Protein AF-A0A1F2RT01-F1 (afdb_monomer_lite)

pLDDT: mean 75.75, std 16.33, range [39.03, 97.5]

Foldseek 3Di:
DKDKDWAQDPVQKIWIDIPPDPPADTFMWGKDDPDPFKIFIFTDDQDAKDKDFDADPPDQ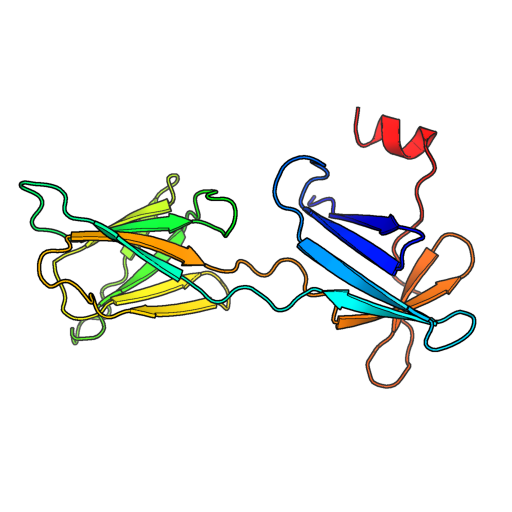WAKEFEAAPRRHGDWQKWKAAPPDPDRDIDTAHNRNIDTGHDHQWMWIDDDVDIDIDGDPDPNTRYMYIHTHDPPPGRRFMWGDDDQWTWTADPVRDTDPVDTDGNDDPVRCVVVPD

Secondary structure (DSSP, 8-state):
---EEEEE-TTSEEEEEETT-TTS-PEEEEEEESSSSEEEEEE--PPPPEEEEE--TT--SEEEEEE-TTS-B-TT-EEEESS-SS--EEE--TTSEEEE---S-EEEEETTEEEEE--SSTT--EEEEE--------EEEEEEETTEEEEE-TTS-EEEEEEEE---HHHHHHH--

Radius of gyration: 20.84 Å; chains: 1; bounding box: 53×34×56 Å

Sequence (177 aa):
MLCVAIQIRPDQTFTYKEHGDIQRGSVDGSWSFIDNKTLHAVSYSQPKPEVKESVTPDQLDFKIIVVDQIGGSIPGATINMVDETLETRWETNYDGLVIIPRCTEFEVSFLSKLLRYRPINNDSNTFVVSLPVDVLTVDENWLIKGNYLYSVAPDGTVDMSSGLKKLGRAEEQNIFP

Structure (mmCIF, N/CA/C/O backbone):
data_AF-A0A1F2RT01-F1
#
_entry.id   AF-A0A1F2RT01-F1
#
loop_
_atom_site.group_PDB
_atom_site.id
_atom_site.type_symbol
_atom_site.label_atom_id
_atom_site.label_alt_id
_atom_site.label_comp_id
_atom_site.label_asym_id
_atom_site.label_entity_id
_atom_site.label_seq_id
_atom_site.pdbx_PDB_ins_code
_atom_site.Cartn_x
_atom_site.Cartn_y
_atom_site.Cartn_z
_atom_site.occupancy
_atom_site.B_iso_or_equiv
_atom_site.auth_seq_id
_atom_site.auth_comp_id
_atom_site.auth_asym_id
_atom_site.auth_atom_id
_atom_site.pdbx_PDB_model_num
ATOM 1 N N . MET A 1 1 ? 5.554 15.466 -13.901 1.00 39.25 1 MET A N 1
ATOM 2 C CA . MET A 1 1 ? 5.993 14.251 -14.617 1.00 39.25 1 MET A CA 1
ATOM 3 C C . MET A 1 1 ? 6.752 13.415 -13.603 1.00 39.25 1 MET A C 1
ATOM 5 O O . MET A 1 1 ? 7.693 13.934 -13.017 1.00 39.25 1 MET A O 1
ATOM 9 N N . LEU A 1 2 ? 6.262 12.217 -13.291 1.00 43.25 2 LEU A N 1
ATOM 10 C CA . LEU A 1 2 ? 6.892 11.315 -12.325 1.00 43.25 2 LEU A CA 1
ATOM 11 C C . LEU A 1 2 ? 8.120 10.693 -12.993 1.00 43.25 2 LEU A C 1
ATOM 13 O O . LEU A 1 2 ? 7.997 10.128 -14.076 1.00 43.25 2 LEU A O 1
ATOM 17 N N . CYS A 1 3 ? 9.296 10.861 -12.392 1.00 41.59 3 CYS A N 1
ATOM 18 C CA . CYS A 1 3 ? 10.516 10.217 -12.862 1.00 41.59 3 CYS A CA 1
ATOM 19 C C . CYS A 1 3 ? 10.757 8.978 -12.003 1.00 41.59 3 CYS A C 1
ATOM 21 O O . CYS A 1 3 ? 10.778 9.074 -10.775 1.00 41.59 3 CYS A O 1
ATOM 23 N N . VAL A 1 4 ? 10.900 7.830 -12.654 1.00 51.91 4 VAL A N 1
ATOM 24 C CA . VAL A 1 4 ? 11.161 6.546 -12.008 1.00 51.91 4 VAL A CA 1
ATOM 25 C C . VAL A 1 4 ? 12.598 6.160 -12.325 1.00 51.91 4 VAL A C 1
ATOM 27 O O . VAL A 1 4 ? 12.987 6.114 -13.493 1.00 51.91 4 VAL A O 1
ATOM 30 N N . ALA A 1 5 ? 13.388 5.894 -11.288 1.00 56.88 5 ALA A N 1
ATOM 31 C CA . ALA A 1 5 ? 14.758 5.422 -11.424 1.00 56.88 5 ALA A CA 1
ATOM 32 C C . ALA A 1 5 ? 14.851 3.976 -10.930 1.00 56.88 5 ALA A C 1
ATOM 34 O O . ALA A 1 5 ? 14.449 3.663 -9.811 1.00 56.88 5 ALA A O 1
ATOM 35 N N . ILE A 1 6 ? 15.409 3.096 -11.761 1.00 64.44 6 ILE A N 1
ATOM 36 C CA . ILE A 1 6 ? 15.703 1.708 -11.393 1.00 64.44 6 ILE A CA 1
ATOM 37 C C . ILE A 1 6 ? 17.218 1.529 -11.443 1.00 64.44 6 ILE A C 1
ATOM 39 O O . ILE A 1 6 ? 17.837 1.642 -12.503 1.00 64.44 6 ILE A O 1
ATOM 43 N N . GLN A 1 7 ? 17.825 1.252 -10.292 1.00 6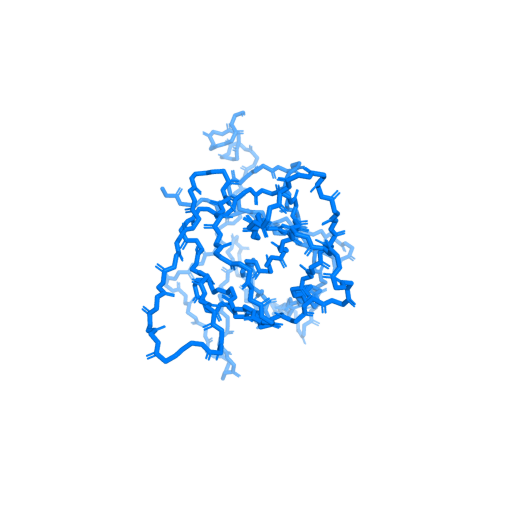7.19 7 GLN A N 1
ATOM 44 C CA . GLN A 1 7 ? 19.243 0.927 -10.189 1.00 67.19 7 GLN A CA 1
ATOM 45 C C . GLN A 1 7 ? 19.413 -0.592 -10.192 1.00 67.19 7 GLN A C 1
ATOM 47 O O . GLN A 1 7 ? 19.162 -1.243 -9.183 1.00 67.19 7 GLN A O 1
ATOM 52 N N . ILE A 1 8 ? 19.879 -1.149 -11.307 1.00 69.62 8 ILE A N 1
ATOM 53 C CA . ILE A 1 8 ? 20.225 -2.572 -11.431 1.00 69.62 8 ILE A CA 1
ATOM 54 C C . ILE A 1 8 ? 21.695 -2.761 -11.030 1.00 69.62 8 ILE A C 1
ATOM 56 O O . ILE A 1 8 ? 22.574 -2.062 -11.542 1.00 69.62 8 ILE A O 1
ATOM 60 N N . ARG A 1 9 ? 21.977 -3.694 -10.115 1.00 66.44 9 ARG A N 1
ATOM 61 C CA . ARG A 1 9 ? 23.323 -3.987 -9.602 1.00 66.44 9 ARG A CA 1
ATOM 62 C C . ARG A 1 9 ? 23.880 -5.301 -10.176 1.00 66.44 9 ARG A C 1
ATOM 64 O O . ARG A 1 9 ? 23.103 -6.204 -10.481 1.00 66.44 9 ARG A O 1
ATOM 71 N N . PRO A 1 10 ? 25.218 -5.447 -10.303 1.00 68.50 10 PRO A N 1
ATOM 72 C CA . PRO A 1 10 ? 25.849 -6.681 -10.792 1.00 68.50 10 PRO A CA 1
ATOM 73 C C . PRO A 1 10 ? 25.643 -7.914 -9.900 1.00 68.50 10 PRO A C 1
ATOM 75 O O . PRO A 1 10 ? 25.865 -9.032 -10.352 1.00 68.50 10 PRO A O 1
ATOM 78 N N . ASP A 1 11 ? 25.240 -7.718 -8.645 1.00 71.94 11 ASP A N 1
ATOM 79 C CA . ASP A 1 11 ? 24.986 -8.767 -7.652 1.00 71.94 11 ASP A CA 1
ATOM 80 C C . ASP A 1 11 ? 23.582 -9.388 -7.762 1.00 71.94 11 ASP A C 1
ATOM 82 O O . ASP A 1 11 ? 23.122 -10.016 -6.815 1.00 71.94 11 ASP A O 1
ATOM 86 N N . GLN A 1 12 ? 22.908 -9.225 -8.908 1.00 74.69 12 GLN A N 1
ATOM 87 C CA . GLN A 1 12 ? 21.555 -9.738 -9.159 1.00 74.69 12 GLN A CA 1
ATOM 88 C C . GLN A 1 12 ? 20.466 -9.088 -8.297 1.00 74.69 12 GLN A C 1
ATOM 90 O O . GLN A 1 12 ? 19.386 -9.646 -8.119 1.00 74.69 12 GLN A O 1
ATOM 95 N N . THR A 1 13 ? 20.717 -7.874 -7.800 1.00 72.38 13 THR A N 1
ATOM 96 C CA . THR A 1 13 ? 19.706 -7.054 -7.124 1.00 72.38 13 THR A CA 1
ATOM 97 C C . THR A 1 13 ? 19.345 -5.815 -7.935 1.00 72.38 13 THR A C 1
ATOM 99 O O . THR A 1 13 ? 20.123 -5.340 -8.770 1.00 72.38 13 THR A O 1
ATOM 102 N N . PHE A 1 14 ? 18.153 -5.273 -7.710 1.00 71.31 14 PHE A N 1
ATOM 103 C CA . PHE A 1 14 ? 17.796 -3.939 -8.179 1.00 71.31 14 PHE A CA 1
ATOM 104 C C . PHE A 1 14 ? 17.111 -3.143 -7.073 1.00 71.31 14 PHE A C 1
ATOM 106 O O . PHE A 1 14 ? 16.504 -3.720 -6.175 1.00 71.31 14 PHE A O 1
ATOM 113 N N . THR A 1 15 ? 17.202 -1.819 -7.156 1.00 64.88 15 THR A N 1
ATOM 114 C CA . THR A 1 15 ? 16.451 -0.898 -6.301 1.00 64.88 15 THR A CA 1
ATOM 115 C C . THR A 1 15 ? 15.601 0.012 -7.179 1.00 64.88 15 THR A C 1
ATOM 117 O O . THR A 1 15 ? 16.124 0.685 -8.071 1.00 64.88 15 THR A O 1
ATOM 120 N N . TYR A 1 16 ? 14.301 0.034 -6.912 1.00 65.25 16 TYR A N 1
ATOM 121 C CA . TYR A 1 16 ? 13.328 0.935 -7.525 1.00 65.25 16 TYR A CA 1
ATOM 122 C C . TYR A 1 16 ? 13.140 2.196 -6.676 1.00 65.25 16 TYR A C 1
ATOM 124 O O . TYR A 1 16 ? 13.065 2.085 -5.447 1.00 65.25 16 TYR A O 1
ATOM 132 N N . LYS A 1 17 ? 13.031 3.369 -7.324 1.00 59.91 17 LYS A N 1
ATOM 133 C CA . LYS A 1 17 ? 12.770 4.665 -6.676 1.00 59.91 17 LYS A CA 1
ATOM 134 C C . LYS A 1 17 ? 11.816 5.549 -7.469 1.00 59.91 17 LYS A C 1
ATOM 136 O O . LYS A 1 17 ? 12.083 5.898 -8.623 1.00 59.91 17 LYS A O 1
ATOM 141 N N . GLU A 1 18 ? 10.761 5.994 -6.799 1.00 49.94 18 GLU A N 1
ATOM 142 C CA . GLU A 1 18 ? 9.922 7.097 -7.263 1.00 49.94 18 GLU A CA 1
ATOM 143 C C . GLU A 1 18 ? 10.597 8.429 -6.943 1.00 49.94 18 GLU A C 1
ATOM 145 O O . GLU A 1 18 ? 11.165 8.613 -5.871 1.00 49.94 18 GLU A O 1
ATOM 150 N N . HIS A 1 19 ? 10.554 9.366 -7.890 1.00 54.09 19 HIS A N 1
ATOM 151 C CA . HIS A 1 19 ? 11.067 10.734 -7.744 1.00 54.09 19 HIS A CA 1
ATOM 152 C C . HIS A 1 19 ? 12.595 10.901 -7.669 1.00 54.09 19 HIS A C 1
ATOM 154 O O . HIS A 1 19 ? 13.063 12.016 -7.458 1.00 54.09 19 HIS A O 1
ATOM 160 N N . GLY A 1 20 ? 13.385 9.849 -7.905 1.00 45.56 20 GLY A N 1
ATOM 161 C CA . GLY A 1 20 ? 14.844 9.958 -8.050 1.00 45.56 20 GLY A CA 1
ATOM 162 C C . GLY A 1 20 ? 15.638 10.174 -6.751 1.00 45.56 20 GLY A C 1
ATOM 163 O O . GLY A 1 20 ? 16.856 10.325 -6.821 1.00 45.56 20 GLY A O 1
ATOM 164 N N . ASP A 1 21 ? 15.006 10.148 -5.572 1.00 44.41 21 ASP A N 1
ATOM 165 C CA . ASP A 1 21 ? 15.713 10.262 -4.289 1.00 44.41 21 ASP A CA 1
ATOM 166 C C . ASP A 1 21 ? 16.289 8.903 -3.858 1.00 44.41 21 ASP A C 1
ATOM 168 O O . ASP A 1 21 ? 15.568 7.956 -3.542 1.00 44.41 21 ASP A O 1
ATOM 172 N N . ILE A 1 22 ? 17.622 8.796 -3.827 1.00 44.97 22 ILE A N 1
ATOM 173 C CA . ILE A 1 22 ? 18.322 7.561 -3.456 1.00 44.97 22 ILE A CA 1
ATOM 174 C C . ILE A 1 22 ? 18.170 7.216 -1.960 1.00 44.97 22 ILE A C 1
ATOM 176 O O . ILE A 1 22 ? 18.488 6.089 -1.576 1.00 44.97 22 ILE A O 1
ATOM 180 N N . GLN A 1 23 ? 17.636 8.111 -1.130 1.00 41.38 23 GLN A N 1
ATOM 181 C CA . GLN A 1 23 ? 17.617 7.948 0.325 1.00 41.38 23 GLN A CA 1
ATOM 182 C C . GLN A 1 23 ? 16.226 7.726 0.940 1.00 41.38 23 GLN A C 1
ATOM 184 O O . GLN A 1 23 ? 16.146 7.444 2.136 1.00 41.38 23 GLN A O 1
ATOM 189 N N . ARG A 1 24 ? 15.135 7.790 0.163 1.00 39.03 24 ARG A N 1
ATOM 190 C CA . ARG A 1 24 ? 13.760 7.568 0.653 1.00 39.03 24 ARG A CA 1
ATOM 191 C C . ARG A 1 24 ? 13.049 6.497 -0.174 1.00 39.03 24 ARG A C 1
ATOM 193 O O . ARG A 1 24 ? 12.984 6.621 -1.387 1.00 39.03 24 ARG A O 1
ATOM 200 N N . GLY A 1 25 ? 12.523 5.457 0.478 1.00 49.03 25 GLY A N 1
ATOM 201 C CA . GLY A 1 25 ? 11.648 4.461 -0.162 1.00 49.03 25 GLY A CA 1
ATOM 202 C C . GLY A 1 25 ? 12.305 3.648 -1.270 1.00 49.03 25 GLY A C 1
ATOM 203 O O . GLY A 1 25 ? 12.011 3.832 -2.445 1.00 49.03 25 GLY A O 1
ATOM 204 N N . SER A 1 26 ? 13.189 2.724 -0.899 1.00 53.72 26 SER A N 1
ATOM 205 C CA . SER A 1 26 ? 13.701 1.701 -1.810 1.00 53.72 26 SER A CA 1
ATOM 206 C C . SER A 1 26 ? 12.833 0.452 -1.733 1.00 53.72 26 SER A C 1
ATOM 208 O O . SER A 1 26 ? 12.733 -0.149 -0.663 1.00 53.72 26 SER A O 1
ATOM 210 N N . VAL A 1 27 ? 12.276 0.020 -2.864 1.00 55.78 27 VAL A N 1
ATOM 211 C CA . VAL A 1 27 ? 11.890 -1.388 -3.007 1.00 55.78 27 VAL A CA 1
ATOM 212 C C . VAL A 1 27 ? 13.035 -2.108 -3.674 1.00 55.78 27 VAL A C 1
ATOM 214 O O . VAL A 1 27 ? 13.436 -1.785 -4.795 1.00 55.78 27 VAL A O 1
ATOM 217 N N . ASP A 1 28 ? 13.581 -3.059 -2.933 1.00 66.06 28 ASP A N 1
ATOM 218 C CA . ASP A 1 28 ? 14.590 -3.957 -3.443 1.00 66.06 28 ASP A CA 1
ATOM 219 C C . ASP A 1 28 ? 13.914 -5.139 -4.141 1.00 66.06 28 ASP A C 1
ATOM 221 O O . ASP A 1 28 ? 12.814 -5.582 -3.794 1.00 66.06 28 ASP A O 1
ATOM 225 N N . GLY A 1 29 ? 14.590 -5.653 -5.152 1.00 69.25 29 GLY A N 1
ATOM 226 C CA . GLY A 1 29 ? 14.214 -6.875 -5.831 1.00 69.25 29 GLY A CA 1
ATOM 227 C C . GLY A 1 29 ? 15.444 -7.658 -6.240 1.00 69.25 29 GLY A C 1
ATOM 228 O O . GLY A 1 29 ? 16.583 -7.198 -6.113 1.00 69.25 29 GLY A O 1
ATOM 229 N N . SER A 1 30 ? 15.198 -8.861 -6.730 1.00 69.69 30 SER A N 1
ATOM 230 C CA . SER A 1 30 ? 16.211 -9.702 -7.350 1.00 69.69 30 SER A CA 1
ATOM 231 C C . SER A 1 30 ? 15.946 -9.805 -8.839 1.00 69.69 30 SER A C 1
ATOM 233 O O . SER A 1 30 ? 14.821 -9.614 -9.304 1.00 69.69 30 SER A O 1
ATOM 235 N N . TRP A 1 31 ? 16.988 -10.084 -9.602 1.00 79.50 31 TRP A N 1
ATOM 236 C CA . TRP A 1 31 ? 16.856 -10.255 -11.029 1.00 79.50 31 TRP A CA 1
ATOM 237 C C . TRP A 1 31 ? 17.756 -11.377 -11.525 1.00 79.50 31 TRP A C 1
ATOM 239 O O . TRP A 1 31 ? 18.837 -11.605 -10.990 1.00 79.50 31 TRP A O 1
ATOM 249 N N . SER A 1 32 ? 17.321 -12.094 -12.554 1.00 77.88 32 SER A N 1
ATOM 250 C CA . SER A 1 32 ? 18.078 -13.205 -13.128 1.00 77.88 32 SER A CA 1
ATOM 251 C C . SER A 1 32 ? 17.972 -13.224 -14.648 1.00 77.88 32 SER A C 1
ATOM 253 O O . SER A 1 32 ? 17.010 -12.725 -15.225 1.00 77.88 32 SER A O 1
ATOM 255 N N . PHE A 1 33 ? 18.981 -13.779 -15.318 1.00 78.31 33 PHE A N 1
ATOM 256 C CA . PHE A 1 33 ? 18.896 -14.051 -16.750 1.00 78.31 33 PHE A CA 1
ATOM 257 C C . PHE A 1 33 ? 18.101 -15.334 -16.972 1.00 78.31 33 PHE A C 1
ATOM 259 O O . PHE A 1 33 ? 18.490 -16.388 -16.469 1.00 78.31 33 PHE A O 1
ATOM 266 N N . ILE A 1 34 ? 17.033 -15.253 -17.764 1.00 78.75 34 ILE A N 1
ATOM 267 C CA . ILE A 1 34 ? 16.350 -16.450 -18.280 1.00 78.75 34 ILE A CA 1
ATOM 268 C C . ILE A 1 34 ? 16.990 -16.927 -19.591 1.00 78.75 34 ILE A C 1
ATOM 270 O O . ILE A 1 34 ? 16.934 -18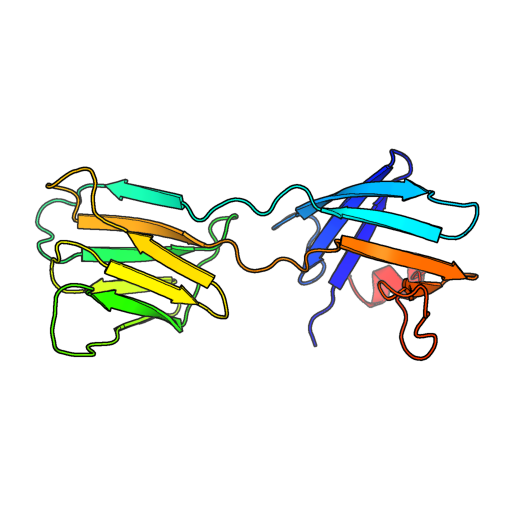.111 -19.916 1.00 78.75 34 ILE A O 1
ATOM 274 N N . ASP A 1 35 ? 17.662 -16.020 -20.310 1.00 75.25 35 ASP A N 1
ATOM 275 C CA . ASP A 1 35 ? 18.521 -16.308 -21.460 1.00 75.25 35 ASP A CA 1
ATOM 276 C C . ASP A 1 35 ? 19.627 -15.234 -21.610 1.00 75.25 35 ASP A C 1
ATOM 278 O O . ASP A 1 35 ? 19.863 -14.430 -20.712 1.00 75.25 35 ASP A O 1
ATOM 282 N N . ASN A 1 36 ? 20.349 -15.205 -22.737 1.00 73.00 36 ASN A N 1
ATOM 283 C CA . ASN A 1 36 ? 21.474 -14.284 -22.952 1.00 73.00 36 ASN A CA 1
ATOM 284 C C . ASN A 1 36 ? 21.098 -12.801 -23.172 1.00 73.00 36 ASN A C 1
ATOM 286 O O . ASN A 1 36 ? 22.000 -11.968 -23.298 1.00 73.00 36 ASN A O 1
ATOM 290 N N . LYS A 1 37 ? 19.810 -12.466 -23.284 1.00 71.94 37 LYS A N 1
ATOM 291 C CA . LYS A 1 37 ? 19.293 -11.117 -23.581 1.00 71.94 37 LYS A CA 1
ATOM 292 C C . LYS A 1 37 ? 18.055 -10.738 -22.768 1.00 71.94 37 LYS A C 1
ATOM 294 O O . LYS A 1 37 ? 17.706 -9.555 -22.744 1.00 71.94 37 LYS A O 1
ATOM 299 N N . THR A 1 38 ? 17.422 -11.708 -22.124 1.00 67.75 38 THR A N 1
ATOM 300 C CA 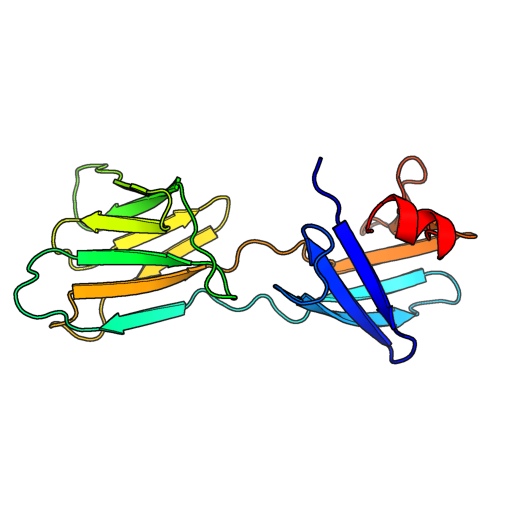. THR A 1 38 ? 16.170 -11.544 -21.395 1.00 67.75 38 THR A CA 1
ATOM 301 C C . THR A 1 38 ? 16.401 -11.749 -19.912 1.00 67.75 38 THR A C 1
ATOM 303 O O . THR A 1 38 ? 17.057 -12.701 -19.474 1.00 67.75 38 THR A O 1
ATOM 306 N N . LEU A 1 39 ? 15.856 -10.823 -19.139 1.00 76.88 39 LEU A N 1
ATOM 307 C CA . LEU A 1 39 ? 16.095 -10.713 -17.717 1.00 76.88 39 LEU A CA 1
ATOM 308 C C . LEU A 1 39 ? 14.737 -10.719 -17.012 1.00 76.88 39 LEU A C 1
ATOM 310 O O . LEU A 1 39 ? 13.843 -9.955 -17.374 1.00 76.88 39 LEU A O 1
ATOM 314 N N . HIS A 1 40 ? 14.578 -11.626 -16.054 1.00 71.44 40 HIS A N 1
ATOM 315 C CA . HIS A 1 40 ? 13.404 -11.726 -15.196 1.00 71.44 40 HIS A CA 1
ATOM 316 C C . HIS A 1 40 ? 13.702 -10.979 -13.903 1.00 71.44 40 HIS A C 1
ATOM 318 O O . HIS A 1 40 ? 14.685 -11.282 -13.222 1.00 71.44 40 HIS A O 1
ATOM 324 N N . ALA A 1 41 ? 12.892 -9.973 -13.600 1.00 67.44 41 ALA A N 1
ATOM 325 C CA . ALA A 1 41 ? 12.974 -9.223 -12.359 1.00 67.44 41 ALA A CA 1
ATOM 326 C C . ALA A 1 41 ? 11.819 -9.641 -11.449 1.00 67.44 41 ALA A C 1
ATOM 328 O O . ALA A 1 41 ? 10.694 -9.802 -11.909 1.00 67.44 41 ALA A O 1
ATOM 329 N N . VAL A 1 42 ? 12.119 -9.809 -10.164 1.00 64.44 42 VAL A N 1
ATOM 330 C CA . VAL A 1 42 ? 11.139 -10.082 -9.114 1.00 64.44 42 VAL A CA 1
ATOM 331 C C . VAL A 1 42 ? 11.385 -9.091 -7.989 1.00 64.44 42 VAL A C 1
ATOM 333 O O . VAL A 1 42 ? 12.432 -9.129 -7.335 1.00 64.44 42 VAL A O 1
ATOM 336 N N . SER A 1 43 ? 10.429 -8.204 -7.731 1.00 61.91 43 SER A N 1
ATOM 337 C CA . SER A 1 43 ? 10.427 -7.418 -6.493 1.00 61.91 43 SER A CA 1
ATOM 338 C C . SER A 1 43 ? 10.165 -8.332 -5.294 1.00 61.91 43 SER A C 1
ATOM 340 O O . SER A 1 43 ? 9.314 -9.223 -5.380 1.00 61.91 43 SER A O 1
ATOM 342 N N . TYR A 1 44 ? 10.839 -8.108 -4.162 1.00 54.28 44 TYR A N 1
ATOM 343 C CA . TYR A 1 44 ? 10.491 -8.839 -2.941 1.00 54.28 44 TYR A CA 1
ATOM 344 C C . TYR A 1 44 ? 9.019 -8.581 -2.588 1.00 54.28 44 TYR A C 1
ATOM 346 O O . TYR A 1 44 ? 8.508 -7.482 -2.799 1.00 54.28 44 TYR A O 1
ATOM 354 N N . SER A 1 45 ? 8.332 -9.629 -2.118 1.00 52.84 45 SER A N 1
ATOM 355 C CA . SER A 1 45 ? 6.890 -9.651 -1.844 1.00 52.84 45 SER A CA 1
ATOM 356 C C . SER A 1 45 ? 6.393 -8.340 -1.240 1.00 52.84 45 SER A C 1
ATOM 358 O O . SER A 1 45 ? 6.949 -7.905 -0.229 1.00 52.84 45 SER A O 1
ATOM 360 N N . GLN A 1 46 ? 5.335 -7.760 -1.820 1.00 56.72 46 GLN A N 1
ATOM 361 C CA . GLN A 1 46 ? 4.706 -6.561 -1.271 1.00 56.72 46 GLN A CA 1
ATOM 362 C C . GLN A 1 46 ? 4.441 -6.764 0.227 1.00 56.72 46 GLN A C 1
ATOM 364 O O . GLN A 1 46 ? 3.786 -7.749 0.600 1.00 56.72 46 GLN A O 1
ATOM 369 N N . PRO A 1 47 ? 4.941 -5.873 1.096 1.00 60.62 47 PRO A N 1
ATOM 370 C CA . PRO A 1 47 ? 4.604 -5.935 2.507 1.00 60.62 47 PRO A CA 1
ATOM 371 C C . PRO A 1 47 ? 3.087 -5.863 2.666 1.00 60.62 47 PRO A C 1
ATOM 373 O O . PRO A 1 47 ? 2.402 -5.135 1.947 1.00 60.62 47 PRO A O 1
ATOM 376 N N . LYS A 1 48 ? 2.539 -6.667 3.574 1.00 69.94 48 LYS A N 1
ATOM 377 C CA . LYS A 1 48 ? 1.103 -6.629 3.856 1.00 69.94 48 LYS A CA 1
ATOM 378 C C . LYS A 1 48 ? 0.766 -5.306 4.554 1.00 69.94 48 LYS A C 1
ATOM 380 O O . LYS A 1 48 ? 1.640 -4.748 5.213 1.00 69.94 48 LYS A O 1
ATOM 385 N N . PRO A 1 49 ? -0.475 -4.807 4.440 1.00 83.62 49 PRO A N 1
ATOM 386 C CA . PRO A 1 49 ? -0.909 -3.702 5.277 1.00 83.62 49 PRO A CA 1
ATOM 387 C C . PRO A 1 49 ? -0.740 -4.049 6.758 1.00 83.62 49 PRO A C 1
ATOM 389 O O . PRO A 1 49 ? -1.028 -5.176 7.171 1.00 83.62 49 PRO A O 1
ATOM 392 N N . GLU A 1 50 ? -0.300 -3.079 7.549 1.00 90.44 50 GLU A N 1
ATOM 393 C CA . GLU A 1 50 ? -0.075 -3.239 8.985 1.00 90.44 50 GLU A CA 1
ATOM 394 C C . GLU A 1 50 ? -0.812 -2.155 9.766 1.00 90.44 50 GLU A C 1
ATOM 396 O O . GLU A 1 50 ? -0.920 -1.015 9.316 1.00 90.44 50 GLU A O 1
ATOM 401 N N . VAL A 1 51 ? -1.289 -2.494 10.966 1.00 94.44 51 VAL A N 1
ATOM 402 C CA . VAL A 1 51 ? -1.902 -1.531 11.886 1.00 94.44 51 VAL A CA 1
ATOM 403 C C . VAL A 1 51 ? -1.175 -1.575 13.215 1.00 94.44 51 VAL A C 1
ATOM 405 O O . VAL A 1 51 ? -1.007 -2.638 13.813 1.00 94.44 51 VAL A O 1
ATOM 408 N N . LYS A 1 52 ? -0.753 -0.404 13.686 1.00 95.88 52 LYS A N 1
ATOM 409 C CA . LYS A 1 52 ? -0.242 -0.212 15.043 1.00 95.88 52 LYS A CA 1
ATOM 410 C C . LYS A 1 52 ? -1.285 0.522 15.863 1.00 95.88 52 LYS A C 1
ATOM 412 O O . LYS A 1 52 ? -1.768 1.576 15.455 1.00 95.88 52 LYS A O 1
ATOM 417 N N . GLU A 1 53 ? -1.599 -0.027 17.026 1.00 96.94 53 GLU A N 1
ATOM 418 C CA . GLU A 1 53 ? -2.566 0.553 17.949 1.00 96.94 53 GLU A CA 1
ATOM 419 C C . GLU A 1 53 ? -1.885 1.274 19.108 1.00 96.94 53 GLU A C 1
ATOM 421 O O . GLU A 1 53 ? -0.819 0.873 19.581 1.00 96.94 53 GLU A O 1
ATOM 426 N N . SER A 1 54 ? -2.531 2.325 19.599 1.00 96.19 54 SER A N 1
ATOM 427 C CA . SER A 1 54 ? -2.137 3.020 20.820 1.00 96.19 54 SER A CA 1
ATOM 428 C C . SER A 1 54 ? -3.345 3.658 21.505 1.00 96.19 54 SER A C 1
ATOM 430 O O . SER A 1 54 ? -4.412 3.838 20.908 1.00 96.19 54 SER A O 1
ATOM 432 N N . VAL A 1 55 ? -3.159 3.990 22.782 1.00 95.31 55 VAL A N 1
ATOM 433 C CA . VAL A 1 55 ? -4.148 4.683 23.608 1.00 95.31 55 VAL A CA 1
ATOM 434 C C . VAL A 1 55 ? -3.672 6.110 23.840 1.00 95.31 55 VAL A C 1
ATOM 436 O O . VAL A 1 55 ? -2.597 6.331 24.399 1.00 95.31 55 VAL A O 1
ATOM 439 N N . THR A 1 56 ? -4.493 7.070 23.441 1.00 92.19 56 THR A N 1
ATOM 440 C CA . THR A 1 56 ? -4.333 8.486 23.765 1.00 92.19 56 THR A CA 1
ATOM 441 C C . THR A 1 56 ? -5.339 8.838 24.863 1.00 92.19 56 THR A C 1
ATOM 443 O O . THR A 1 56 ? -6.540 8.678 24.634 1.00 92.19 56 THR A O 1
ATOM 446 N N . PRO A 1 57 ? -4.904 9.283 26.056 1.00 91.19 57 PRO A N 1
ATOM 447 C CA . PRO A 1 57 ? -5.820 9.676 27.124 1.00 91.19 57 PRO A CA 1
ATOM 448 C C . PRO A 1 57 ? -6.847 10.711 26.653 1.00 91.19 57 PRO A C 1
ATOM 450 O O . PRO A 1 57 ? -6.547 11.543 25.799 1.00 91.19 57 PRO A O 1
ATOM 453 N N . ASP A 1 58 ? -8.055 10.638 27.210 1.00 87.00 58 ASP A N 1
ATOM 454 C CA . ASP A 1 58 ? -9.154 11.592 26.989 1.00 87.00 58 ASP A CA 1
ATOM 455 C C . ASP A 1 58 ? -9.691 11.692 25.546 1.00 87.00 58 ASP A C 1
ATOM 457 O O . ASP A 1 58 ? -10.574 12.503 25.264 1.00 87.00 58 ASP A O 1
ATOM 461 N N . GLN A 1 59 ? -9.229 10.834 24.630 1.00 89.50 59 GLN A N 1
ATOM 462 C CA . GLN A 1 59 ? -9.751 10.748 23.268 1.00 89.50 59 GLN A CA 1
ATOM 463 C C . GLN A 1 59 ? -10.827 9.656 23.165 1.00 89.50 59 GLN A C 1
ATOM 465 O O . GLN A 1 59 ? -10.548 8.463 23.312 1.00 89.50 59 GLN A O 1
ATOM 470 N N . LEU A 1 60 ? -12.072 10.064 22.912 1.00 89.06 60 LEU A N 1
ATOM 471 C CA . LEU A 1 60 ? -13.200 9.137 22.748 1.00 89.06 60 LEU A CA 1
ATOM 472 C C . LEU A 1 60 ? -13.272 8.563 21.329 1.00 89.06 60 LEU A C 1
ATOM 474 O O . LEU A 1 60 ? -13.503 7.363 21.163 1.00 89.06 60 LEU A O 1
ATOM 478 N N . ASP A 1 61 ? -13.035 9.423 20.340 1.00 94.69 61 ASP A N 1
ATOM 479 C CA . ASP A 1 61 ? -13.069 9.095 18.919 1.00 94.69 61 ASP A CA 1
ATOM 480 C C . ASP A 1 61 ? -11.818 8.336 18.466 1.00 94.69 61 ASP A C 1
ATOM 482 O O . ASP A 1 61 ? -10.746 8.391 19.084 1.00 94.69 61 ASP A O 1
ATOM 486 N N . PHE A 1 62 ? -11.947 7.636 17.344 1.00 95.69 62 PHE A N 1
ATOM 487 C CA . PHE A 1 62 ? -10.826 6.980 16.692 1.00 95.69 62 PHE A CA 1
ATOM 488 C C . PHE A 1 62 ? -10.042 7.982 15.857 1.00 95.69 62 PHE A C 1
ATOM 490 O O . PHE A 1 62 ? -10.566 8.592 14.930 1.00 95.69 62 PHE A O 1
ATOM 497 N N . LYS A 1 63 ? -8.752 8.109 16.163 1.00 97.12 63 LYS A N 1
ATOM 498 C CA . LYS A 1 63 ? -7.777 8.837 15.355 1.00 97.12 63 LYS A CA 1
ATOM 499 C C . LYS A 1 63 ? -7.033 7.843 14.477 1.00 97.12 63 LYS A C 1
ATOM 501 O O . LYS A 1 63 ? -6.250 7.039 14.981 1.00 97.12 63 LYS A O 1
ATOM 506 N N . ILE A 1 64 ? -7.261 7.907 13.175 1.00 97.50 64 ILE A N 1
ATOM 507 C CA . ILE A 1 64 ? -6.622 7.024 12.200 1.00 97.50 64 ILE A CA 1
ATOM 508 C C . ILE A 1 64 ? -5.620 7.854 11.401 1.00 97.50 64 ILE A C 1
ATOM 510 O O . ILE A 1 64 ? -5.955 8.911 10.869 1.00 97.50 64 ILE A O 1
ATOM 514 N N . ILE A 1 65 ? -4.377 7.386 11.348 1.00 97.44 65 ILE A N 1
ATOM 515 C CA . ILE A 1 65 ? -3.284 7.987 10.586 1.00 97.44 65 ILE A CA 1
ATOM 516 C C . ILE A 1 65 ? -2.869 6.969 9.531 1.00 97.44 65 ILE A C 1
ATOM 518 O O . ILE A 1 65 ? -2.394 5.888 9.872 1.00 97.44 65 ILE A O 1
ATOM 522 N N . VAL A 1 66 ? -3.057 7.305 8.261 1.00 95.38 66 VAL A N 1
ATOM 523 C CA . VAL A 1 66 ? -2.716 6.454 7.124 1.00 95.38 66 VAL A CA 1
ATOM 524 C C . VAL A 1 66 ? -1.375 6.899 6.555 1.00 95.38 66 VAL A C 1
ATOM 526 O O . VAL A 1 66 ? -1.191 8.061 6.183 1.00 95.38 66 VAL A O 1
ATOM 529 N N . VAL A 1 67 ? -0.438 5.960 6.498 1.00 90.75 67 VAL A N 1
ATOM 530 C CA . VAL A 1 67 ? 0.922 6.168 6.004 1.00 90.75 67 VAL A CA 1
ATOM 531 C C . VAL A 1 67 ? 1.298 5.105 4.979 1.00 90.75 67 VAL A C 1
ATOM 533 O O . VAL A 1 67 ? 0.706 4.026 4.929 1.00 90.75 67 VAL A O 1
ATOM 536 N N . ASP A 1 68 ? 2.304 5.397 4.169 1.00 84.00 68 ASP A N 1
ATOM 537 C CA . ASP A 1 68 ? 2.995 4.391 3.375 1.00 84.00 68 ASP A CA 1
ATOM 538 C C . ASP A 1 68 ? 3.941 3.549 4.262 1.00 84.00 68 ASP A C 1
ATOM 540 O O . ASP A 1 68 ? 3.982 3.662 5.493 1.00 84.00 68 ASP A O 1
ATOM 544 N N . GLN A 1 69 ? 4.718 2.668 3.640 1.00 74.69 69 GLN A N 1
ATOM 545 C CA . GLN A 1 69 ? 5.643 1.776 4.346 1.00 74.69 69 GLN A CA 1
ATOM 546 C C . GLN A 1 69 ? 6.889 2.473 4.903 1.00 74.69 69 GLN A C 1
ATOM 548 O O . GLN A 1 69 ? 7.550 1.926 5.786 1.00 74.69 69 GLN A O 1
ATOM 553 N N . ILE A 1 70 ? 7.220 3.668 4.410 1.00 71.88 70 ILE A N 1
ATOM 554 C CA . ILE A 1 70 ? 8.333 4.481 4.915 1.00 71.88 70 ILE A CA 1
ATOM 555 C C . ILE A 1 70 ? 7.875 5.553 5.912 1.00 71.88 70 ILE A C 1
ATOM 557 O O . ILE A 1 70 ? 8.703 6.316 6.410 1.00 71.88 70 ILE A O 1
ATOM 561 N N . GLY A 1 71 ? 6.579 5.586 6.241 1.00 77.44 71 GLY A N 1
ATOM 562 C CA . GLY A 1 71 ? 5.981 6.529 7.183 1.00 77.44 71 GLY A CA 1
ATOM 563 C C . GLY A 1 71 ? 5.559 7.862 6.558 1.00 77.44 71 GLY A C 1
ATOM 564 O O . GLY A 1 71 ? 5.276 8.804 7.297 1.00 77.44 71 GLY A O 1
ATOM 565 N N . GLY A 1 72 ? 5.526 7.966 5.228 1.00 80.69 72 GLY A N 1
ATOM 566 C CA . GLY A 1 72 ? 4.976 9.114 4.514 1.00 80.69 72 GLY A CA 1
ATOM 567 C C . GLY A 1 72 ? 3.454 9.164 4.635 1.00 80.69 72 GLY A C 1
ATOM 568 O O . GLY A 1 72 ? 2.781 8.154 4.458 1.00 80.69 72 GLY A O 1
ATOM 569 N N . SER A 1 73 ? 2.900 10.333 4.953 1.00 86.94 73 SER A N 1
ATOM 570 C CA . SER A 1 73 ? 1.452 10.535 5.071 1.00 86.94 73 SER A CA 1
ATOM 571 C C . SER A 1 73 ? 0.722 10.312 3.744 1.00 86.94 73 SER A C 1
ATOM 573 O O . SER A 1 73 ? 1.146 10.829 2.710 1.00 86.94 73 SER A O 1
ATOM 575 N N . ILE A 1 74 ? -0.414 9.608 3.785 1.00 88.12 74 ILE A N 1
ATOM 576 C CA . ILE A 1 74 ? -1.268 9.364 2.613 1.00 88.12 74 ILE A CA 1
ATOM 577 C C . ILE A 1 74 ? -2.543 10.219 2.710 1.00 88.12 74 ILE A C 1
ATOM 579 O O . ILE A 1 74 ? -3.473 9.850 3.439 1.00 88.12 74 ILE A O 1
ATOM 583 N N . PRO A 1 75 ? -2.627 11.348 1.984 1.00 89.94 75 PRO A N 1
ATOM 584 C CA . PRO A 1 75 ? -3.845 12.149 1.911 1.00 89.94 75 PRO A CA 1
ATOM 585 C C . PRO A 1 75 ? -4.900 11.523 0.989 1.00 89.94 75 PRO A C 1
ATOM 587 O O . PRO A 1 75 ? -4.566 10.876 -0.003 1.00 89.94 75 PRO A O 1
ATOM 590 N N . GLY A 1 76 ? -6.182 11.751 1.288 1.00 90.94 76 GLY A N 1
ATOM 591 C CA . GLY A 1 76 ? -7.304 11.250 0.484 1.00 90.94 76 GLY A CA 1
ATOM 592 C C . GLY A 1 76 ? -7.573 9.743 0.609 1.00 90.94 76 GLY A C 1
ATOM 593 O O . GLY A 1 76 ? -8.364 9.196 -0.160 1.00 90.94 76 GLY A O 1
ATOM 594 N N . ALA A 1 77 ? -6.947 9.055 1.567 1.00 92.88 77 ALA A N 1
ATOM 595 C CA . ALA A 1 77 ? -7.340 7.700 1.936 1.00 92.88 77 ALA A CA 1
ATOM 596 C C . ALA A 1 77 ? -8.748 7.726 2.533 1.00 92.88 77 ALA A C 1
ATOM 598 O O . ALA A 1 77 ? -9.082 8.593 3.336 1.00 92.88 77 ALA A O 1
ATOM 599 N N . THR A 1 78 ? -9.581 6.786 2.113 1.00 94.44 78 THR A N 1
ATOM 600 C CA . THR A 1 78 ? -10.981 6.690 2.504 1.00 94.44 78 THR A CA 1
ATOM 601 C C . THR A 1 78 ? -11.150 5.729 3.667 1.00 94.44 78 THR A C 1
ATOM 603 O O . THR A 1 78 ? -10.616 4.623 3.631 1.00 94.44 78 THR A O 1
ATOM 606 N N . ILE A 1 79 ? -11.913 6.138 4.677 1.00 95.25 79 ILE A N 1
ATOM 607 C CA . ILE A 1 79 ? -12.252 5.324 5.836 1.00 95.25 79 ILE A CA 1
ATOM 608 C C . ILE A 1 79 ? -13.767 5.150 5.900 1.00 95.25 79 ILE A C 1
ATOM 610 O O . ILE A 1 79 ? -14.504 6.134 5.842 1.00 95.25 79 ILE A O 1
ATOM 614 N N . ASN A 1 80 ? -14.207 3.903 6.060 1.00 92.88 80 ASN A N 1
ATOM 615 C CA . ASN A 1 80 ? -15.605 3.529 6.257 1.00 92.88 80 ASN A CA 1
ATOM 616 C C . ASN A 1 80 ? -15.743 2.709 7.546 1.00 92.88 80 ASN A C 1
ATOM 618 O O . ASN A 1 80 ? -14.881 1.886 7.855 1.00 92.88 80 ASN A O 1
ATOM 622 N N . MET A 1 81 ? -16.834 2.894 8.283 1.00 91.25 81 MET A N 1
ATOM 623 C CA . MET A 1 81 ? -17.193 2.009 9.398 1.00 91.25 81 MET A CA 1
ATOM 624 C C . MET A 1 81 ? -18.010 0.841 8.845 1.00 91.25 81 MET A C 1
ATOM 626 O O . MET A 1 81 ? -18.876 1.044 7.997 1.00 91.25 81 MET A O 1
ATOM 630 N N . VAL A 1 82 ? -17.708 -0.389 9.265 1.00 83.75 82 VAL A N 1
ATOM 631 C CA . VAL A 1 82 ? -18.252 -1.588 8.596 1.00 83.75 82 VAL A CA 1
ATOM 632 C C . VAL A 1 82 ? -19.612 -2.030 9.155 1.00 83.75 82 VAL A C 1
ATOM 634 O O . VAL A 1 82 ? -20.323 -2.821 8.534 1.00 83.75 82 VAL A O 1
ATOM 637 N N . ASP A 1 83 ? -19.985 -1.534 10.329 1.00 72.31 83 ASP A N 1
ATOM 638 C CA . ASP A 1 83 ? -21.184 -1.915 11.076 1.00 72.31 83 ASP A CA 1
ATOM 639 C C . ASP A 1 83 ? -22.370 -0.948 10.903 1.00 72.31 83 ASP A C 1
ATOM 641 O O . ASP A 1 83 ? -23.492 -1.296 11.281 1.00 72.31 83 ASP A O 1
ATOM 645 N N . GLU A 1 84 ? -22.174 0.221 10.289 1.00 60.44 84 GLU A N 1
ATOM 646 C CA . GLU A 1 84 ? -23.249 1.191 10.079 1.00 60.44 84 GLU A CA 1
ATOM 647 C C . GLU A 1 84 ? -23.928 1.040 8.710 1.00 60.44 84 GLU A C 1
ATOM 649 O O . GLU A 1 84 ? -23.300 0.987 7.659 1.00 60.44 84 GLU A O 1
ATOM 654 N N . THR A 1 85 ? -25.265 1.034 8.712 1.00 54.69 85 THR A N 1
ATOM 655 C CA . THR A 1 85 ? -26.115 1.057 7.503 1.00 54.69 85 THR A CA 1
ATOM 656 C C . THR A 1 85 ? -26.045 2.379 6.729 1.00 54.69 85 THR A C 1
ATOM 658 O O . THR A 1 85 ? -26.744 2.552 5.731 1.00 54.69 85 THR A O 1
ATOM 661 N N . LEU A 1 86 ? -25.266 3.339 7.223 1.00 56.91 86 LEU A N 1
ATOM 662 C CA . LEU A 1 86 ? -24.983 4.608 6.576 1.00 56.91 86 LEU A CA 1
ATOM 663 C C . LEU A 1 86 ? -23.635 4.478 5.873 1.00 56.91 86 LEU A C 1
ATOM 665 O O . LEU A 1 86 ? -22.631 4.193 6.518 1.00 56.91 86 LEU A O 1
ATOM 669 N N . GLU A 1 87 ? -23.612 4.731 4.564 1.00 64.19 87 GLU A N 1
ATOM 670 C CA . GLU A 1 87 ? -22.391 4.888 3.762 1.00 64.19 87 GLU A CA 1
ATOM 671 C C . GLU A 1 87 ? -21.658 6.185 4.155 1.00 64.19 87 GLU A C 1
ATOM 673 O O . GLU A 1 87 ? -21.455 7.093 3.346 1.00 64.19 87 GLU A O 1
ATOM 678 N N . THR A 1 88 ? -21.320 6.329 5.435 1.00 77.75 88 THR A N 1
ATOM 679 C CA . THR A 1 88 ? -20.566 7.477 5.911 1.00 77.75 88 THR A CA 1
ATOM 680 C C . THR A 1 88 ? -19.110 7.240 5.563 1.00 77.75 88 THR A C 1
ATOM 682 O O . THR A 1 88 ? -18.459 6.329 6.074 1.00 77.75 88 THR A O 1
ATOM 685 N N . ARG A 1 89 ? -18.631 8.069 4.641 1.00 88.75 89 ARG A N 1
ATOM 686 C CA . ARG A 1 89 ? -17.278 8.034 4.111 1.00 88.75 89 ARG A CA 1
ATOM 687 C C . ARG A 1 89 ? -16.484 9.191 4.698 1.00 88.75 89 ARG A C 1
ATOM 689 O O . ARG A 1 89 ? -16.875 10.348 4.532 1.00 88.75 89 ARG A O 1
ATOM 696 N N . TRP A 1 90 ? -15.356 8.890 5.328 1.00 94.62 90 TRP A N 1
ATOM 697 C CA . TRP A 1 90 ? -14.379 9.898 5.736 1.00 94.62 90 TRP A CA 1
ATOM 698 C C . TRP A 1 90 ? -13.136 9.827 4.859 1.00 94.62 90 TRP A C 1
ATOM 700 O O . TRP A 1 90 ? -12.809 8.774 4.320 1.00 94.62 90 TRP A O 1
ATOM 710 N N . GLU A 1 91 ? -12.426 10.944 4.728 1.00 96.50 91 GLU A N 1
ATOM 711 C CA . GLU A 1 91 ? -11.180 11.018 3.967 1.00 96.50 91 GLU A CA 1
ATOM 712 C C . GLU A 1 91 ? -10.065 11.629 4.817 1.00 96.50 91 GLU A C 1
ATOM 714 O O . GLU A 1 91 ? -10.304 12.544 5.611 1.00 96.50 91 GLU A O 1
ATOM 719 N N . THR A 1 92 ? -8.842 11.118 4.664 1.00 97.12 92 THR A N 1
ATOM 720 C CA . THR A 1 92 ? -7.672 11.664 5.352 1.00 97.12 92 THR A CA 1
ATOM 721 C C . THR A 1 92 ? -7.287 13.036 4.812 1.00 97.12 92 THR A C 1
ATOM 723 O O . THR A 1 92 ? -7.325 13.299 3.607 1.00 97.12 92 THR A O 1
ATOM 726 N N . ASN A 1 93 ? -6.871 13.917 5.720 1.00 95.25 93 ASN A N 1
ATOM 727 C CA . ASN A 1 93 ? -6.341 15.235 5.388 1.00 95.25 93 ASN A CA 1
ATOM 728 C C . ASN A 1 93 ? -4.911 15.153 4.800 1.00 95.25 93 ASN A C 1
ATOM 730 O O . ASN A 1 93 ? -4.371 14.071 4.578 1.00 95.25 93 ASN A O 1
ATOM 734 N N . TYR A 1 94 ? -4.267 16.307 4.586 1.00 91.31 94 TYR A N 1
ATOM 735 C CA . TYR A 1 94 ? -2.889 16.387 4.075 1.00 91.31 94 TYR A CA 1
ATOM 736 C C . TYR A 1 94 ? -1.841 15.659 4.933 1.00 91.31 94 TYR A C 1
ATOM 738 O O . TYR A 1 94 ? -0.834 15.206 4.396 1.00 91.31 94 TYR A O 1
ATOM 746 N N . ASP A 1 95 ? -2.093 15.500 6.233 1.00 92.75 95 ASP A N 1
ATOM 747 C CA . ASP A 1 95 ? -1.215 14.781 7.162 1.00 92.75 95 ASP A CA 1
ATOM 748 C C . ASP A 1 95 ? -1.507 13.270 7.195 1.00 92.75 95 ASP A C 1
ATOM 750 O O . ASP A 1 95 ? -0.921 12.537 7.995 1.00 92.75 95 ASP A O 1
ATOM 754 N N . GLY A 1 96 ? -2.407 12.781 6.335 1.00 93.81 96 GLY A N 1
ATOM 755 C CA . GLY A 1 96 ? -2.860 11.392 6.332 1.00 93.81 96 GLY A CA 1
ATOM 756 C C . GLY A 1 96 ? -3.761 11.053 7.519 1.00 93.81 96 GLY A C 1
ATOM 757 O O . GLY A 1 96 ? -3.965 9.884 7.823 1.00 93.81 96 GLY A O 1
ATOM 758 N N . LEU A 1 97 ? -4.303 12.058 8.208 1.00 97.19 97 LEU A N 1
ATOM 759 C CA . LEU A 1 97 ? -5.070 11.894 9.436 1.00 97.19 97 LEU A CA 1
ATOM 760 C C . LEU A 1 97 ? -6.570 12.039 9.191 1.00 97.19 97 LEU A C 1
ATOM 762 O O . LEU A 1 97 ? -7.018 12.915 8.449 1.00 97.19 97 LEU A O 1
ATOM 766 N N . VAL A 1 98 ? -7.347 11.225 9.899 1.00 97.12 98 VAL A N 1
ATOM 767 C CA . VAL A 1 98 ? -8.798 11.351 10.016 1.00 97.12 98 VAL A CA 1
ATOM 768 C C . VAL A 1 98 ? -9.245 11.030 11.444 1.00 97.12 98 VAL A C 1
ATOM 770 O O . VAL A 1 98 ? -8.606 10.242 12.146 1.00 97.12 98 VAL A O 1
ATOM 773 N N . ILE A 1 99 ? -10.336 11.653 11.885 1.00 96.31 99 ILE A N 1
ATOM 774 C CA . ILE A 1 99 ? -10.992 11.345 13.159 1.00 96.31 99 ILE A CA 1
ATOM 775 C C . ILE A 1 99 ? -12.405 10.871 12.842 1.00 96.31 99 ILE A C 1
ATOM 777 O O . ILE A 1 99 ? -13.139 11.568 12.139 1.00 96.31 99 ILE A O 1
ATOM 781 N N . ILE A 1 100 ? -12.764 9.693 13.343 1.00 94.31 100 ILE A N 1
ATOM 782 C CA . ILE A 1 100 ? -14.077 9.076 13.140 1.00 94.31 100 ILE A CA 1
ATOM 783 C C . ILE A 1 100 ? -14.684 8.663 14.486 1.00 94.31 100 ILE A C 1
ATOM 785 O O . ILE A 1 100 ? -13.935 8.435 15.444 1.00 94.31 100 ILE A O 1
ATOM 789 N N . PRO A 1 101 ? -16.017 8.512 14.575 1.00 93.44 101 PRO A N 1
ATOM 790 C CA . PRO A 1 101 ? -16.648 7.928 15.749 1.00 93.44 101 PRO A CA 1
ATOM 791 C C . PRO A 1 101 ? -16.073 6.546 16.080 1.00 93.44 101 PRO A C 1
ATOM 793 O O . PRO A 1 101 ? -15.630 5.795 15.207 1.00 93.44 101 PRO A O 1
ATOM 796 N N . ARG A 1 102 ? -16.089 6.191 17.365 1.00 91.31 102 ARG A N 1
ATOM 797 C CA . ARG A 1 102 ? -15.664 4.864 17.819 1.00 91.31 102 ARG A CA 1
ATOM 798 C C . ARG A 1 102 ? -16.557 3.781 17.205 1.00 91.31 102 ARG A C 1
ATOM 800 O O . ARG A 1 102 ? -17.767 3.802 17.401 1.00 91.31 102 ARG A O 1
ATOM 807 N N . CYS A 1 103 ? -15.944 2.809 16.540 1.00 91.06 103 CYS A N 1
ATOM 808 C CA . CYS A 1 103 ? -16.625 1.687 15.890 1.00 91.06 103 CYS A CA 1
ATOM 809 C C . CYS A 1 103 ? -15.989 0.349 16.289 1.00 91.06 103 CYS A C 1
ATOM 811 O O . CYS A 1 103 ? -14.910 0.306 16.889 1.00 91.06 103 CYS A O 1
ATOM 813 N N . THR A 1 104 ? -16.666 -0.759 15.978 1.00 91.50 104 THR A N 1
ATOM 814 C CA . THR A 1 104 ? -16.114 -2.100 16.240 1.00 91.50 104 THR A CA 1
ATOM 815 C C . THR A 1 104 ? -15.128 -2.545 15.167 1.00 91.50 104 THR A C 1
ATOM 817 O O . THR A 1 104 ? -14.272 -3.395 15.415 1.00 91.50 104 THR A O 1
ATOM 820 N N . GLU A 1 105 ? -15.247 -1.983 13.969 1.00 93.06 105 GLU A N 1
ATOM 821 C CA . GLU A 1 105 ? -14.456 -2.338 12.805 1.00 93.06 105 GLU A CA 1
ATOM 822 C C . GLU A 1 105 ? -14.502 -1.201 11.785 1.00 93.06 105 GLU A C 1
ATOM 824 O O . GLU A 1 105 ? -15.565 -0.636 11.514 1.00 93.06 105 GLU A O 1
ATOM 829 N N . PHE A 1 106 ? -13.355 -0.897 11.187 1.00 93.69 106 PHE A N 1
ATOM 830 C CA . PHE A 1 106 ? -13.252 0.082 10.114 1.00 93.69 106 PHE A CA 1
ATOM 831 C C . PHE A 1 106 ? -12.504 -0.500 8.918 1.00 93.69 106 PHE A C 1
ATOM 833 O O . PHE A 1 106 ? -11.702 -1.429 9.030 1.00 93.69 106 PHE A O 1
ATOM 840 N N . GLU A 1 107 ? -12.773 0.063 7.754 1.00 94.12 107 GLU A N 1
ATOM 841 C CA . GLU A 1 107 ? -12.118 -0.251 6.499 1.00 94.12 107 GLU A CA 1
ATOM 842 C C . GLU A 1 107 ? -11.384 0.987 5.997 1.00 94.12 107 GLU A C 1
ATOM 844 O O . GLU A 1 107 ? -11.953 2.075 5.953 1.00 94.12 107 GLU A O 1
ATOM 849 N N . VAL A 1 108 ? -10.122 0.817 5.617 1.00 93.50 108 VAL A N 1
ATOM 850 C CA . VAL A 1 108 ? -9.295 1.840 4.983 1.00 93.50 108 VAL A CA 1
ATOM 851 C C . VAL A 1 108 ? -9.065 1.440 3.533 1.00 93.50 108 VAL A C 1
ATOM 853 O O . VAL A 1 108 ? -8.630 0.322 3.253 1.00 93.50 108 VAL A O 1
ATOM 856 N N . SER A 1 109 ? -9.320 2.362 2.612 1.00 90.31 109 SER A N 1
ATOM 857 C CA . SER A 1 109 ? -9.071 2.184 1.186 1.00 90.31 109 SER A CA 1
ATOM 858 C C . SER A 1 109 ? -8.286 3.350 0.600 1.00 90.31 109 SER A C 1
ATOM 860 O O . SER A 1 109 ? -8.506 4.514 0.932 1.00 90.31 109 SER A O 1
ATOM 862 N N . PHE A 1 110 ? -7.353 3.041 -0.290 1.00 85.19 110 PHE A N 1
ATOM 863 C CA . PHE A 1 110 ? -6.638 4.034 -1.084 1.00 85.19 110 PHE A CA 1
ATOM 864 C C . PHE A 1 110 ? -6.191 3.378 -2.389 1.00 85.19 110 PHE A C 1
ATOM 866 O O . PHE A 1 110 ? -5.541 2.332 -2.369 1.00 85.19 110 PHE A O 1
ATOM 873 N N . LEU A 1 111 ? -6.556 3.975 -3.527 1.00 81.12 111 LEU A N 1
ATOM 874 C CA . LEU A 1 111 ? -6.390 3.364 -4.851 1.00 81.12 111 LEU A CA 1
ATOM 875 C C . LEU A 1 111 ? -7.037 1.961 -4.904 1.00 81.12 111 LEU A C 1
ATOM 877 O O . LEU A 1 111 ? -8.219 1.813 -4.613 1.00 81.12 111 LEU A O 1
ATOM 881 N N . 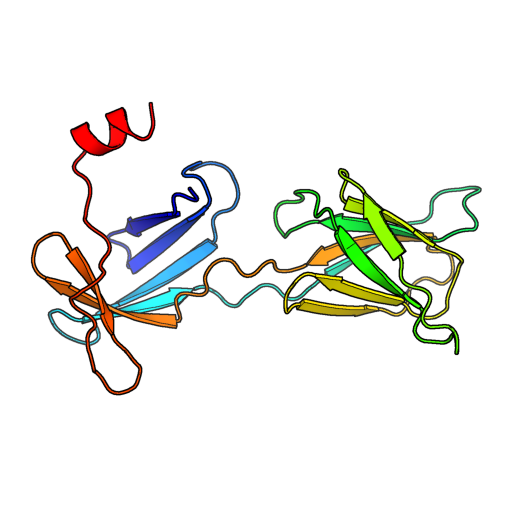SER A 1 112 ? -6.273 0.937 -5.284 1.00 70.25 112 SER A N 1
ATOM 882 C CA . SER A 1 112 ? -6.681 -0.473 -5.357 1.00 70.25 112 SER A CA 1
ATOM 883 C C . SER A 1 112 ? -6.525 -1.225 -4.028 1.00 70.25 112 SER A C 1
ATOM 885 O O . SER A 1 112 ? -6.822 -2.421 -3.961 1.00 70.25 112 SER A O 1
ATOM 887 N N . LYS A 1 113 ? -6.019 -0.567 -2.977 1.00 79.69 113 LYS A N 1
ATOM 888 C CA . LYS A 1 113 ? -5.686 -1.204 -1.701 1.00 79.69 113 LYS A CA 1
ATOM 889 C C . LYS A 1 113 ? -6.829 -1.064 -0.717 1.00 79.69 113 LYS A C 1
ATOM 891 O O . LYS A 1 113 ? -7.414 0.007 -0.576 1.00 79.69 113 LYS A O 1
ATOM 896 N N . LEU A 1 114 ? -7.092 -2.161 -0.016 1.00 83.69 114 LEU A N 1
ATOM 897 C CA . LEU A 1 114 ? -8.152 -2.283 0.969 1.00 83.69 114 LEU A CA 1
ATOM 898 C C . LEU A 1 114 ? -7.607 -2.981 2.212 1.00 83.69 114 LEU A C 1
ATOM 900 O O . LEU A 1 114 ? -6.987 -4.043 2.111 1.00 83.69 114 LEU A O 1
ATOM 904 N N . LEU A 1 115 ? -7.868 -2.403 3.376 1.00 90.56 115 LEU A N 1
ATOM 905 C CA . LEU A 1 115 ? -7.597 -3.014 4.665 1.00 90.56 115 LEU A CA 1
ATOM 906 C C . LEU A 1 115 ? -8.828 -2.887 5.546 1.00 90.56 115 LEU A C 1
ATOM 908 O O . LEU A 1 115 ? -9.222 -1.789 5.917 1.00 90.56 115 LEU A O 1
ATOM 912 N N . ARG A 1 116 ? -9.376 -4.024 5.952 1.00 93.31 116 ARG A N 1
ATOM 913 C CA . ARG A 1 116 ? -10.410 -4.092 6.976 1.00 93.31 116 ARG A CA 1
ATOM 914 C C . ARG A 1 116 ? -9.769 -4.458 8.308 1.00 93.31 116 ARG A C 1
ATOM 916 O O . ARG A 1 116 ? -8.995 -5.415 8.368 1.00 93.31 116 ARG A O 1
ATOM 923 N N . TYR A 1 117 ? -10.061 -3.690 9.352 1.00 94.88 117 TYR A N 1
ATOM 924 C CA . TYR A 1 117 ? -9.398 -3.815 10.642 1.00 94.88 117 TYR A CA 1
ATOM 925 C C . TYR A 1 117 ? -10.368 -3.745 11.819 1.00 94.88 117 TYR A C 1
ATOM 927 O O . TYR A 1 117 ? -11.159 -2.811 11.955 1.00 94.88 117 TYR A O 1
ATOM 935 N N . ARG A 1 118 ? -10.239 -4.729 12.711 1.00 94.81 118 ARG A N 1
ATOM 936 C CA . ARG A 1 118 ? -10.909 -4.782 14.009 1.00 94.81 118 ARG A CA 1
ATOM 937 C C . ARG A 1 118 ? -9.871 -4.526 15.104 1.00 94.81 118 ARG A C 1
ATOM 939 O O . ARG A 1 118 ? -8.913 -5.300 15.165 1.00 94.81 118 ARG A O 1
ATOM 946 N N . PRO A 1 119 ? -10.056 -3.509 15.966 1.00 93.62 119 PRO A N 1
ATOM 947 C CA . PRO A 1 119 ? -9.168 -3.267 17.095 1.00 93.62 119 PRO A CA 1
ATOM 948 C C . PRO A 1 119 ? -8.965 -4.523 17.952 1.00 93.62 119 PRO A C 1
ATOM 950 O O . PRO A 1 119 ? -9.923 -5.211 18.307 1.00 93.62 119 PRO A O 1
ATOM 953 N N . ILE A 1 120 ? -7.708 -4.822 18.265 1.00 94.12 120 ILE A N 1
ATOM 954 C CA . ILE A 1 120 ? -7.285 -5.949 19.099 1.00 94.12 120 ILE A CA 1
ATOM 955 C C . ILE A 1 120 ? -7.367 -5.549 20.570 1.00 94.12 120 ILE A C 1
ATOM 957 O O . ILE A 1 120 ? -7.836 -6.331 21.399 1.00 94.12 120 ILE A O 1
ATOM 961 N N . ASN A 1 121 ? -6.917 -4.336 20.904 1.00 91.62 121 ASN A N 1
ATOM 962 C CA . ASN A 1 121 ? -7.081 -3.780 22.236 1.00 91.62 121 ASN A CA 1
ATOM 963 C C . ASN A 1 121 ? -8.322 -2.881 22.267 1.00 91.62 121 ASN A C 1
ATOM 965 O O . ASN A 1 121 ? -8.405 -1.867 21.577 1.00 91.62 121 ASN A O 1
ATOM 969 N N . ASN A 1 122 ? -9.278 -3.252 23.121 1.00 87.50 122 ASN A N 1
ATOM 970 C CA . ASN A 1 122 ? -10.544 -2.545 23.270 1.00 87.50 122 ASN A CA 1
ATOM 971 C C . ASN A 1 122 ? -10.383 -1.097 23.732 1.00 87.50 122 ASN A C 1
ATOM 973 O O . ASN A 1 122 ? -11.301 -0.324 23.491 1.00 87.50 122 ASN A O 1
ATOM 977 N N . ASP A 1 123 ? -9.267 -0.730 24.369 1.00 91.12 123 ASP A N 1
ATOM 978 C CA . ASP A 1 123 ? -9.000 0.635 24.836 1.00 91.12 123 ASP A CA 1
ATOM 979 C C . ASP A 1 123 ? -8.312 1.506 23.775 1.00 91.12 123 ASP A C 1
ATOM 981 O O . ASP A 1 123 ? -8.256 2.729 23.923 1.00 91.12 123 ASP A O 1
ATOM 985 N N . SER A 1 124 ? -7.811 0.900 22.695 1.00 94.50 124 SER A N 1
ATOM 986 C CA . SER A 1 124 ? -7.150 1.614 21.605 1.00 94.50 124 SER A CA 1
ATOM 987 C C . SER A 1 124 ? -8.090 2.620 20.955 1.00 94.50 124 SER A C 1
ATOM 989 O O . SER A 1 124 ? -9.238 2.322 20.628 1.00 94.50 124 SER A O 1
ATOM 991 N N . ASN A 1 125 ? -7.576 3.825 20.743 1.00 95.19 125 ASN A N 1
ATOM 992 C CA . ASN A 1 125 ? -8.295 4.913 20.080 1.00 95.19 125 ASN A CA 1
ATOM 993 C C . ASN A 1 125 ? -7.429 5.634 19.042 1.00 95.19 125 ASN A C 1
ATOM 995 O O . ASN A 1 125 ? -7.889 6.572 18.397 1.00 95.19 125 ASN A O 1
ATOM 999 N N . THR A 1 126 ? -6.174 5.221 18.870 1.00 96.75 126 THR A N 1
ATOM 1000 C CA . THR A 1 126 ? -5.274 5.753 17.852 1.00 96.75 126 THR A CA 1
ATOM 1001 C C . THR A 1 126 ? -4.679 4.609 17.045 1.00 96.75 126 THR A C 1
ATOM 1003 O O . THR A 1 126 ? -4.090 3.685 17.609 1.00 96.75 126 THR A O 1
ATOM 1006 N N . PHE A 1 127 ? -4.814 4.693 15.725 1.00 97.31 127 PHE A N 1
ATOM 1007 C CA . PHE A 1 127 ? -4.413 3.657 14.782 1.00 97.31 127 PHE A CA 1
ATOM 1008 C C . PHE A 1 127 ? -3.482 4.262 13.739 1.00 97.31 127 PHE A C 1
ATOM 1010 O O . PHE A 1 127 ? -3.852 5.212 13.052 1.00 97.31 127 PHE A O 1
ATOM 1017 N N . VAL A 1 128 ? -2.281 3.708 13.608 1.00 96.62 128 VAL A N 1
ATOM 1018 C CA . VAL A 1 128 ? -1.383 4.011 12.491 1.00 96.62 128 VAL A CA 1
ATOM 1019 C C . VAL A 1 128 ? -1.496 2.869 11.497 1.00 96.62 128 VAL A C 1
ATOM 1021 O O . VAL A 1 128 ? -1.070 1.751 11.791 1.00 96.62 128 VAL A O 1
ATOM 1024 N N . VAL A 1 129 ? -2.100 3.151 10.349 1.00 95.38 129 VAL A N 1
ATOM 1025 C CA . VAL A 1 129 ? -2.356 2.198 9.272 1.00 95.38 129 VAL A CA 1
ATOM 1026 C C . VAL A 1 129 ? -1.299 2.397 8.197 1.00 95.38 129 VAL A C 1
ATOM 1028 O O . VAL A 1 129 ? -1.290 3.419 7.515 1.00 95.38 129 VAL A O 1
ATOM 1031 N N . SER A 1 130 ? -0.409 1.423 8.042 1.00 92.12 130 SER A N 1
ATOM 1032 C CA . SER A 1 130 ? 0.545 1.389 6.941 1.00 92.12 130 SER A CA 1
ATOM 1033 C C . SER A 1 130 ? -0.066 0.619 5.778 1.00 92.12 130 SER A C 1
ATOM 1035 O O . SER A 1 130 ? -0.332 -0.581 5.894 1.00 92.12 130 SER A O 1
ATOM 1037 N N . LEU A 1 131 ? -0.322 1.309 4.667 1.00 85.81 131 LEU A N 1
ATOM 1038 C CA . LEU A 1 131 ? -0.767 0.677 3.431 1.00 85.81 131 LEU A CA 1
ATOM 1039 C C . LEU A 1 131 ? 0.433 0.462 2.496 1.00 85.81 131 LEU A C 1
ATOM 1041 O O . LEU A 1 131 ? 1.217 1.389 2.280 1.00 85.81 131 LEU A O 1
ATOM 1045 N N . PRO A 1 132 ? 0.569 -0.729 1.885 1.00 73.69 132 PRO A N 1
ATOM 1046 C CA . PRO A 1 132 ? 1.439 -0.911 0.740 1.00 73.69 132 PRO A CA 1
ATOM 1047 C C . PRO A 1 132 ? 0.871 -0.103 -0.417 1.00 73.69 132 PRO A C 1
ATOM 1049 O O . PRO A 1 132 ? -0.015 -0.571 -1.127 1.00 73.69 132 PRO A O 1
ATOM 1052 N N . VAL A 1 133 ? 1.356 1.117 -0.611 1.00 64.69 133 VAL A N 1
ATOM 1053 C CA . VAL A 1 133 ? 1.164 1.781 -1.898 1.00 64.69 133 VAL A CA 1
ATOM 1054 C C . VAL A 1 133 ? 1.895 0.920 -2.921 1.00 64.69 133 VAL A C 1
ATOM 1056 O O . VAL A 1 133 ? 3.002 0.460 -2.638 1.00 64.69 133 VAL A O 1
ATOM 1059 N N . ASP A 1 134 ? 1.243 0.618 -4.047 1.00 53.62 134 ASP A N 1
ATOM 1060 C CA . ASP A 1 134 ? 1.875 -0.118 -5.139 1.00 53.62 134 ASP A CA 1
ATOM 1061 C C . ASP A 1 134 ? 3.110 0.655 -5.588 1.00 53.62 134 ASP A C 1
ATOM 1063 O O . ASP A 1 134 ? 3.045 1.564 -6.408 1.00 53.62 134 ASP A O 1
ATOM 1067 N N . VAL A 1 135 ? 4.248 0.261 -5.042 1.00 48.00 135 VAL A N 1
ATOM 1068 C CA . VAL A 1 135 ? 5.523 0.468 -5.684 1.00 48.00 135 VAL A CA 1
ATOM 1069 C C . VAL A 1 135 ? 5.476 -0.444 -6.897 1.00 48.00 135 VAL A C 1
ATOM 1071 O O . VAL A 1 135 ? 5.235 -1.642 -6.712 1.00 48.00 135 VAL A O 1
ATOM 1074 N N . LEU A 1 136 ? 5.603 0.120 -8.107 1.00 43.03 136 LEU A N 1
ATOM 1075 C CA . LEU A 1 136 ? 5.550 -0.614 -9.379 1.00 43.03 136 LEU A CA 1
ATOM 1076 C C . LEU A 1 136 ? 6.180 -1.998 -9.202 1.00 43.03 136 LEU A C 1
ATOM 1078 O O . LEU A 1 136 ? 7.391 -2.145 -9.038 1.00 43.03 136 LEU A O 1
ATOM 1082 N N . THR A 1 137 ? 5.323 -3.011 -9.116 1.00 40.06 137 THR A N 1
ATOM 1083 C CA . THR A 1 137 ? 5.749 -4.373 -8.822 1.00 40.06 137 THR A CA 1
ATOM 1084 C C . THR A 1 137 ? 6.215 -4.931 -10.142 1.00 40.06 137 THR A C 1
ATOM 1086 O O . THR A 1 137 ? 5.405 -5.290 -10.990 1.00 40.06 137 THR A O 1
ATOM 1089 N N . VAL A 1 138 ? 7.526 -4.906 -10.352 1.00 49.31 138 VAL A N 1
ATOM 1090 C CA . VAL A 1 138 ? 8.129 -5.443 -11.565 1.00 49.31 138 VAL A CA 1
ATOM 1091 C C . VAL A 1 138 ? 8.242 -6.955 -11.374 1.00 49.31 138 VAL A C 1
ATOM 1093 O O . VAL A 1 138 ? 9.269 -7.443 -10.910 1.00 49.31 138 VAL A O 1
ATOM 1096 N N . ASP A 1 139 ? 7.157 -7.678 -11.658 1.00 50.91 139 ASP A N 1
ATOM 1097 C CA . ASP A 1 139 ? 7.207 -9.094 -12.053 1.00 50.91 139 ASP A CA 1
ATOM 1098 C C . ASP A 1 139 ? 7.057 -9.145 -13.574 1.00 50.91 139 ASP A C 1
ATOM 1100 O O . ASP A 1 139 ? 6.021 -9.503 -14.134 1.00 50.91 139 ASP A O 1
ATOM 1104 N N . GLU A 1 140 ? 8.079 -8.628 -14.249 1.00 60.31 140 GLU A N 1
ATOM 1105 C CA . GLU A 1 140 ? 8.075 -8.427 -15.691 1.00 60.31 140 GLU A CA 1
ATOM 1106 C C . GLU A 1 140 ? 9.373 -8.967 -16.280 1.00 60.31 140 GLU A C 1
ATOM 1108 O O . GLU A 1 140 ? 10.462 -8.856 -15.702 1.00 60.31 140 GLU A O 1
ATOM 1113 N N . ASN A 1 141 ? 9.255 -9.549 -17.468 1.00 62.50 141 ASN A N 1
ATOM 1114 C CA . ASN A 1 141 ? 10.407 -9.899 -18.274 1.00 62.50 141 ASN A CA 1
ATOM 1115 C C . ASN A 1 141 ? 10.835 -8.657 -19.052 1.00 62.50 141 ASN A C 1
ATOM 1117 O O . ASN A 1 141 ? 10.003 -7.972 -19.643 1.00 62.50 141 ASN A O 1
ATOM 1121 N N . TRP A 1 142 ? 12.132 -8.375 -19.082 1.00 73.50 142 TRP A N 1
ATOM 1122 C CA . TRP A 1 142 ? 12.684 -7.255 -19.837 1.00 73.50 142 TRP A CA 1
ATOM 1123 C C . TRP A 1 142 ? 13.666 -7.752 -20.893 1.00 73.50 142 TRP A C 1
ATOM 1125 O O . TRP A 1 142 ? 14.533 -8.586 -20.619 1.00 73.50 142 TRP A O 1
ATOM 1135 N N . LEU A 1 143 ? 13.556 -7.209 -22.106 1.00 74.81 143 LEU A N 1
ATOM 1136 C CA . LEU A 1 143 ? 14.516 -7.419 -23.184 1.00 74.81 143 LEU A CA 1
ATOM 1137 C C . LEU A 1 143 ? 15.558 -6.299 -23.162 1.00 74.81 143 LEU A C 1
ATOM 1139 O O . LEU A 1 143 ? 15.225 -5.121 -23.322 1.00 74.81 143 LEU A O 1
ATOM 1143 N N . ILE A 1 144 ? 16.835 -6.672 -23.065 1.00 75.12 144 ILE A N 1
ATOM 1144 C CA . ILE A 1 144 ? 17.947 -5.731 -23.214 1.00 75.12 144 ILE A CA 1
ATOM 1145 C C . ILE A 1 144 ? 18.362 -5.674 -24.686 1.00 75.12 144 ILE A C 1
ATOM 1147 O O . ILE A 1 144 ? 18.822 -6.663 -25.267 1.00 75.12 144 ILE A O 1
ATOM 1151 N N . LYS A 1 145 ? 18.264 -4.489 -25.298 1.00 73.88 145 LYS A N 1
ATOM 1152 C CA . LYS A 1 145 ? 18.746 -4.258 -26.667 1.00 73.88 145 LYS A CA 1
ATOM 1153 C C . LYS A 1 145 ? 19.475 -2.922 -26.775 1.00 73.88 145 LYS A C 1
ATOM 1155 O O . LYS A 1 145 ? 18.873 -1.850 -26.806 1.00 73.88 145 LYS A O 1
ATOM 1160 N N . GLY A 1 146 ? 20.802 -2.994 -26.876 1.00 77.62 146 GLY A N 1
ATOM 1161 C CA . GLY A 1 146 ? 21.666 -1.813 -26.879 1.00 77.62 146 GLY A CA 1
ATOM 1162 C C . GLY A 1 146 ? 21.629 -1.106 -25.524 1.00 77.62 146 GLY A C 1
ATOM 1163 O O . GLY A 1 146 ? 21.942 -1.717 -24.508 1.00 77.62 146 GLY A O 1
ATOM 1164 N N . ASN A 1 147 ? 21.226 0.167 -25.517 1.00 71.31 147 ASN A N 1
ATOM 1165 C CA . ASN A 1 147 ? 21.097 0.987 -24.305 1.00 71.31 147 ASN A CA 1
ATOM 1166 C C . ASN A 1 147 ? 19.652 1.073 -23.783 1.00 71.31 147 ASN A C 1
ATOM 1168 O O . ASN A 1 147 ? 19.351 1.986 -23.021 1.00 71.31 147 ASN A O 1
ATOM 1172 N N . TYR A 1 148 ? 18.758 0.182 -24.211 1.00 73.31 148 TYR A N 1
ATOM 1173 C CA . TYR A 1 148 ? 17.341 0.222 -23.848 1.00 73.31 148 TYR A CA 1
ATOM 1174 C C . TYR A 1 148 ? 16.888 -1.090 -23.200 1.00 73.31 148 TYR A C 1
ATOM 1176 O O . TYR A 1 148 ? 17.325 -2.172 -23.604 1.00 73.31 148 TYR A O 1
ATOM 1184 N N . LEU A 1 149 ? 15.998 -0.954 -22.219 1.00 74.75 149 LEU A N 1
ATOM 1185 C CA . LEU A 1 149 ? 15.204 -2.008 -21.594 1.00 74.75 149 LEU A CA 1
ATOM 1186 C C . LEU A 1 149 ? 13.764 -1.897 -22.112 1.00 74.75 149 LEU A C 1
ATOM 1188 O O . LEU A 1 149 ? 13.144 -0.844 -21.962 1.00 74.75 149 LEU A O 1
ATOM 1192 N N . TYR A 1 150 ? 13.243 -2.966 -22.710 1.00 77.94 150 TYR A N 1
ATOM 1193 C CA . TYR A 1 150 ? 11.862 -3.047 -23.209 1.00 77.94 150 TYR A CA 1
ATOM 1194 C C . TYR A 1 150 ? 11.070 -4.081 -22.412 1.00 77.94 150 TYR A C 1
ATOM 1196 O O . TYR A 1 150 ? 11.612 -5.148 -22.122 1.00 77.94 150 TYR A O 1
ATOM 1204 N N . SER A 1 151 ? 9.813 -3.790 -22.081 1.00 73.38 151 SER A N 1
ATOM 1205 C CA . SER A 1 151 ? 8.935 -4.730 -21.380 1.00 73.38 151 SER A CA 1
ATOM 1206 C C . SER A 1 151 ? 8.515 -5.870 -22.312 1.00 73.38 151 SER A C 1
ATOM 1208 O O . SER A 1 151 ? 8.158 -5.644 -23.474 1.00 73.38 151 SER A O 1
ATOM 1210 N N . VAL A 1 152 ? 8.544 -7.095 -21.798 1.00 70.56 152 VAL A N 1
ATOM 1211 C CA . VAL A 1 152 ? 8.098 -8.314 -22.477 1.00 70.56 152 VAL A CA 1
ATOM 1212 C C . VAL A 1 152 ? 6.833 -8.815 -21.788 1.00 70.56 152 VAL A C 1
ATOM 1214 O O . VAL A 1 152 ? 6.830 -9.081 -20.586 1.00 70.56 152 VAL A O 1
ATOM 1217 N N . ALA A 1 153 ? 5.758 -8.951 -22.556 1.00 74.06 153 ALA A N 1
ATOM 1218 C CA . ALA A 1 153 ? 4.481 -9.454 -22.074 1.00 74.06 153 ALA A CA 1
ATOM 1219 C C . ALA A 1 153 ? 4.548 -10.963 -21.739 1.00 74.06 153 ALA A C 1
ATOM 1221 O O . ALA A 1 153 ? 5.463 -11.662 -22.190 1.00 74.06 153 ALA A O 1
ATOM 1222 N N . PRO A 1 154 ? 3.567 -11.511 -20.992 1.00 66.44 154 PRO A N 1
ATOM 1223 C CA . PRO A 1 154 ? 3.552 -12.928 -20.609 1.00 66.44 154 PRO A CA 1
ATOM 1224 C C . PRO A 1 154 ? 3.548 -13.916 -21.786 1.00 66.44 154 PRO A C 1
ATOM 1226 O O . PRO A 1 154 ? 3.969 -15.059 -21.631 1.00 66.44 154 PRO A O 1
ATOM 1229 N N . ASP A 1 155 ? 3.081 -13.488 -22.961 1.00 72.62 155 ASP A N 1
ATOM 1230 C CA . ASP A 1 155 ? 3.078 -14.274 -24.201 1.00 72.62 155 ASP A CA 1
ATOM 1231 C C . ASP A 1 155 ? 4.401 -14.186 -24.992 1.00 72.62 155 ASP A C 1
ATOM 1233 O O . ASP A 1 155 ? 4.524 -14.776 -26.067 1.00 72.62 155 ASP A O 1
ATOM 1237 N N . GLY A 1 156 ? 5.397 -13.463 -24.467 1.00 68.69 156 GLY A N 1
ATOM 1238 C CA . GLY A 1 156 ? 6.703 -13.254 -25.089 1.00 68.69 156 GLY A CA 1
ATOM 1239 C C . GLY A 1 156 ? 6.747 -12.111 -26.107 1.00 68.69 156 GLY A C 1
ATOM 1240 O O . GLY A 1 156 ? 7.796 -11.886 -26.718 1.00 68.69 156 GLY A O 1
ATOM 1241 N N . THR A 1 157 ? 5.648 -11.379 -26.313 1.00 79.69 157 THR A N 1
ATOM 1242 C CA . THR A 1 157 ? 5.653 -10.193 -27.179 1.00 79.69 157 THR A CA 1
ATOM 1243 C C . THR A 1 157 ? 6.413 -9.040 -26.525 1.00 79.69 157 THR A C 1
ATOM 1245 O O . THR A 1 157 ? 6.381 -8.860 -25.311 1.00 79.69 157 THR A O 1
ATOM 1248 N N . VAL A 1 158 ? 7.137 -8.258 -27.331 1.00 78.25 158 VAL A N 1
ATOM 1249 C CA . VAL A 1 158 ? 7.957 -7.138 -26.846 1.00 78.25 158 VAL A CA 1
ATOM 1250 C C . VAL A 1 158 ? 7.439 -5.841 -27.442 1.00 78.25 158 VAL A C 1
ATOM 1252 O O . VAL A 1 158 ? 7.467 -5.673 -28.666 1.00 78.25 158 VAL A O 1
ATOM 1255 N N . ASP A 1 159 ? 7.019 -4.911 -26.588 1.00 74.06 159 ASP A N 1
ATOM 1256 C CA . ASP A 1 159 ? 6.701 -3.557 -27.028 1.00 74.06 159 ASP A CA 1
ATOM 1257 C C . ASP A 1 159 ? 7.999 -2.760 -27.210 1.00 74.06 159 ASP A C 1
ATOM 1259 O O . ASP A 1 159 ? 8.684 -2.393 -26.258 1.00 74.06 159 ASP A O 1
ATOM 1263 N N . MET A 1 160 ? 8.357 -2.513 -28.468 1.00 79.00 160 MET A N 1
ATOM 1264 C CA . MET A 1 160 ? 9.543 -1.737 -28.841 1.00 79.00 160 MET A CA 1
ATOM 1265 C C . MET A 1 160 ? 9.252 -0.237 -29.002 1.00 79.00 160 MET A C 1
ATOM 1267 O O . MET A 1 160 ? 10.163 0.526 -29.328 1.00 79.00 160 MET A O 1
ATOM 1271 N N . SER A 1 161 ? 7.997 0.190 -28.836 1.00 71.25 161 SER A N 1
ATOM 1272 C CA . SER A 1 161 ? 7.580 1.586 -29.004 1.00 71.25 161 SER A CA 1
ATOM 1273 C C . SER A 1 161 ? 7.857 2.443 -27.766 1.00 71.25 161 SER A C 1
ATOM 1275 O O . SER A 1 161 ? 8.066 3.651 -27.889 1.00 71.25 161 SER A O 1
ATOM 1277 N N . SER A 1 162 ? 7.959 1.813 -26.594 1.00 61.66 162 SER A N 1
ATOM 1278 C CA . SER A 1 162 ? 8.322 2.450 -25.329 1.00 61.66 162 SER A CA 1
ATOM 1279 C C . SER A 1 162 ? 9.324 1.594 -24.558 1.00 61.66 162 SER A C 1
ATOM 1281 O O . SER A 1 162 ? 9.104 0.404 -24.360 1.00 61.66 162 SER A O 1
ATOM 1283 N N . GLY A 1 163 ? 10.427 2.194 -24.108 1.00 66.69 163 GLY A N 1
ATOM 1284 C CA . GLY A 1 163 ? 11.455 1.495 -23.338 1.00 66.69 163 GLY A CA 1
ATOM 1285 C C . GLY A 1 163 ? 12.259 2.438 -22.448 1.00 66.69 163 GLY A C 1
ATOM 1286 O O . GLY A 1 163 ? 12.349 3.641 -22.706 1.00 66.69 163 GLY A O 1
ATOM 1287 N N . LEU A 1 164 ? 12.863 1.888 -21.397 1.00 70.38 164 LEU A N 1
ATOM 1288 C CA . LEU A 1 164 ? 13.721 2.628 -20.478 1.00 70.38 164 LEU A CA 1
ATOM 1289 C C . LEU A 1 164 ? 15.124 2.749 -21.081 1.00 70.38 164 LEU A C 1
ATOM 1291 O O . LEU A 1 164 ? 15.817 1.752 -21.294 1.00 70.38 164 LEU A O 1
ATOM 1295 N N . LYS A 1 165 ? 15.554 3.981 -21.368 1.00 72.19 165 LYS A N 1
ATOM 1296 C CA . LYS A 1 165 ? 16.906 4.272 -21.861 1.00 72.19 165 LYS A CA 1
ATOM 1297 C C . LYS A 1 165 ? 17.882 4.330 -20.689 1.00 72.19 165 LYS A C 1
ATOM 1299 O O . LYS A 1 165 ? 17.675 5.082 -19.740 1.00 72.19 165 LYS A O 1
ATOM 1304 N N . LYS A 1 166 ? 19.007 3.626 -20.799 1.00 69.00 166 LYS A N 1
ATOM 1305 C CA . LYS A 1 166 ? 20.168 3.833 -19.933 1.00 69.00 166 LYS A CA 1
ATOM 1306 C C . LYS A 1 166 ? 20.690 5.257 -20.131 1.00 69.00 166 LYS A C 1
ATOM 1308 O O . LYS A 1 166 ? 21.197 5.586 -21.206 1.00 69.00 166 LYS A O 1
ATOM 1313 N N . LEU A 1 167 ? 20.579 6.077 -19.092 1.00 67.81 167 LEU A N 1
ATOM 1314 C CA . LEU A 1 167 ? 21.156 7.417 -19.071 1.00 67.81 167 LEU A CA 1
ATOM 1315 C C . LEU A 1 167 ? 22.669 7.339 -18.850 1.00 67.81 167 LEU A C 1
ATOM 1317 O O . LEU A 1 167 ? 23.168 6.514 -18.080 1.00 67.81 167 LEU A O 1
ATOM 1321 N N . GLY A 1 168 ? 23.411 8.191 -19.556 1.00 67.31 168 GLY A N 1
ATOM 1322 C CA . GLY A 1 168 ? 24.827 8.409 -19.262 1.00 67.31 168 GLY A CA 1
ATOM 1323 C C . GLY A 1 168 ? 25.006 9.300 -18.029 1.00 67.31 168 GLY A C 1
ATOM 1324 O O . GLY A 1 168 ? 24.163 10.144 -17.751 1.00 67.31 168 GLY A O 1
ATOM 1325 N N . ARG A 1 169 ? 26.149 9.190 -17.339 1.00 63.47 169 ARG A N 1
ATOM 1326 C CA . ARG A 1 169 ? 26.463 9.967 -16.119 1.00 63.47 169 ARG A CA 1
ATOM 1327 C C . ARG A 1 169 ? 26.316 11.490 -16.288 1.00 63.47 169 ARG A C 1
ATOM 1329 O O . ARG A 1 169 ? 25.958 12.185 -15.349 1.00 63.47 169 ARG A O 1
ATOM 1336 N N . ALA A 1 170 ? 26.592 12.010 -17.485 1.00 71.44 170 ALA A N 1
ATOM 1337 C CA . ALA A 1 170 ? 26.418 13.430 -17.797 1.00 71.44 170 ALA A CA 1
ATOM 1338 C C . ALA A 1 170 ? 24.943 13.822 -18.017 1.00 71.44 170 ALA A C 1
ATOM 1340 O O . ALA A 1 170 ? 24.546 14.924 -17.659 1.00 71.44 170 ALA A O 1
ATOM 1341 N N . GLU A 1 171 ? 24.124 12.937 -18.598 1.00 66.88 171 GLU A N 1
ATOM 1342 C CA . GLU A 1 171 ? 22.674 13.157 -18.741 1.00 66.88 171 GLU A CA 1
ATOM 1343 C C . GLU A 1 171 ? 21.984 13.064 -17.372 1.00 66.88 171 GLU A C 1
ATOM 1345 O O . GLU A 1 171 ? 21.111 13.869 -17.068 1.00 66.88 171 GLU A O 1
ATOM 1350 N N . GLU A 1 172 ? 22.429 12.129 -16.530 1.00 57.31 172 GLU A N 1
ATOM 1351 C CA . GLU A 1 172 ? 21.968 11.943 -15.153 1.00 57.31 172 GLU A CA 1
ATOM 1352 C C . GLU A 1 172 ? 22.140 13.219 -14.311 1.00 57.31 172 GLU A C 1
ATOM 1354 O O . GLU A 1 172 ? 21.164 13.690 -13.740 1.00 57.31 172 GLU A O 1
ATOM 1359 N N . GLN A 1 173 ? 23.327 13.841 -14.320 1.00 61.47 173 GLN A N 1
ATOM 1360 C CA . GLN A 1 173 ? 23.614 15.081 -13.571 1.00 61.47 173 GLN A CA 1
ATOM 1361 C C . GLN A 1 173 ? 22.777 16.294 -14.007 1.00 61.47 173 GLN A C 1
ATOM 1363 O O . GLN A 1 173 ? 22.586 17.222 -13.229 1.00 61.47 173 GLN A O 1
ATOM 1368 N N . ASN A 1 174 ? 22.286 16.309 -15.249 1.00 61.03 174 ASN A N 1
ATOM 1369 C CA . ASN A 1 174 ? 21.433 17.393 -15.744 1.00 61.03 174 ASN A CA 1
ATOM 1370 C C . ASN A 1 174 ? 19.968 17.229 -15.321 1.00 61.03 174 ASN A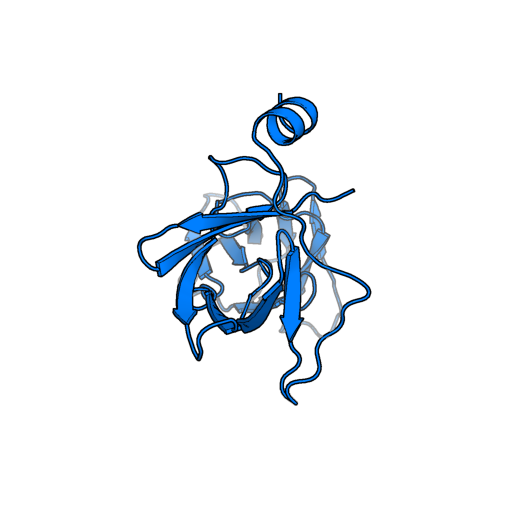 C 1
ATOM 1372 O O . ASN A 1 174 ? 19.226 18.208 -15.280 1.00 61.03 174 ASN A O 1
ATOM 1376 N N . ILE A 1 175 ? 19.541 15.992 -15.063 1.00 49.00 175 ILE A N 1
ATOM 1377 C CA . ILE A 1 175 ? 18.173 15.664 -14.648 1.00 49.00 175 ILE A CA 1
ATOM 1378 C C . ILE A 1 175 ? 18.078 15.652 -13.116 1.00 49.00 175 ILE A C 1
ATOM 1380 O O . ILE A 1 175 ? 17.058 16.060 -12.562 1.00 49.00 175 ILE A O 1
ATOM 1384 N N . PHE A 1 176 ? 19.152 15.232 -12.446 1.00 53.84 176 PHE A N 1
ATOM 1385 C CA . PHE A 1 176 ? 19.267 15.108 -10.996 1.00 53.84 176 PHE A CA 1
ATOM 1386 C C . PHE A 1 176 ? 20.537 15.841 -10.508 1.00 53.84 176 PHE A C 1
ATOM 1388 O O . PHE A 1 176 ? 21.581 15.199 -10.355 1.00 53.84 176 PHE A O 1
ATOM 1395 N N . PRO A 1 177 ? 20.488 17.179 -10.344 1.00 47.00 177 PRO A N 1
ATOM 1396 C CA . PRO A 1 177 ? 21.616 17.966 -9.840 1.00 47.00 177 PRO A CA 1
ATOM 1397 C C . PRO A 1 177 ? 21.917 17.723 -8.355 1.00 47.00 177 PRO A C 1
ATOM 1399 O O . PRO A 1 177 ? 20.965 17.471 -7.580 1.00 47.00 177 PRO A O 1
#